Protein AF-G9ZQJ2-F1 (afdb_monomer_lite)

Sequence (116 aa):
MANFYENDPFFNNDMDDVFNQLFRRMDNQNSERARYLVNGKSLTPDEFAQYRATGKLPQNNKTIEVSKDGKQAVKKGGILEKLGTNLTEQARDGLLDPVIGRENEIQETAEILSRR

Radius of gyration: 25.62 Å; chains: 1; bounding box: 38×52×69 Å

Organism: NCBI:txid797515

Secondary structure (DSSP, 8-state):
-----S--TTSSSHHHHHHHHHHHHHHTT-TT---EEETTEEE-HHHHHHHHHHS------------SSS-----TT-HHHHH---HHHHHHTT-SPPP-S-HHHHHHHHHHHT--

pLDDT: mean 72.1, std 18.1, range [37.34, 98.19]

Foldseek 3Di:
DDDPDDDDPPPDDPVVVVVVVVVVVVCVPPPDFDWDADPNDTDGPVQVVCCVVPVDRPPPVPPLPPPPPPPGSPPPPDPCVVPNDDVVVCVVVVVDDDDPDCPPVVVVVVVVVPDD

InterPro domains:
  IPR027417 P-loop containing nucleoside triphosphate hydrolase [G3DSA:3.40.50.300] (65-116)

Structure (mmCIF, N/CA/C/O backbone):
data_AF-G9ZQJ2-F1
#
_entry.id   AF-G9ZQJ2-F1
#
loop_
_atom_site.group_PDB
_atom_site.id
_atom_site.type_symbol
_atom_site.label_atom_id
_atom_site.label_alt_id
_atom_site.label_comp_id
_atom_site.label_asym_id
_atom_site.label_entity_id
_atom_site.label_seq_id
_atom_site.pdbx_PDB_ins_code
_atom_site.Cartn_x
_atom_site.Cartn_y
_atom_site.Cartn_z
_atom_site.occupancy
_atom_site.B_iso_or_equiv
_atom_site.auth_seq_id
_atom_site.auth_comp_id
_atom_site.auth_asym_id
_atom_site.auth_atom_id
_atom_site.pdbx_PDB_model_num
ATOM 1 N N . MET A 1 1 ? 4.357 -43.906 44.786 1.00 37.34 1 MET A N 1
ATOM 2 C CA . MET A 1 1 ? 4.536 -42.730 43.910 1.00 37.34 1 MET A CA 1
ATOM 3 C C . MET A 1 1 ? 3.606 -41.648 44.422 1.00 37.34 1 MET A C 1
ATOM 5 O O . MET A 1 1 ? 2.425 -41.929 44.558 1.00 37.34 1 MET A O 1
ATOM 9 N N . ALA A 1 2 ? 4.146 -40.503 44.840 1.00 40.00 2 ALA A N 1
ATOM 10 C CA . ALA A 1 2 ? 3.384 -39.432 45.479 1.00 40.00 2 ALA A CA 1
ATOM 11 C C . ALA A 1 2 ? 3.0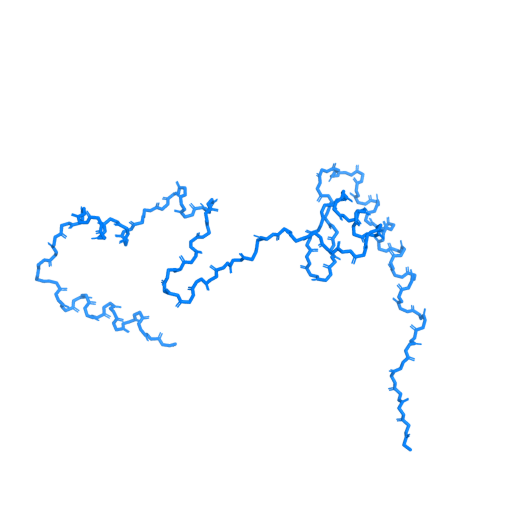38 -38.344 44.453 1.00 40.00 2 ALA A C 1
ATOM 13 O O . ALA A 1 2 ? 3.935 -37.838 43.784 1.00 40.00 2 ALA A O 1
ATOM 14 N N . ASN A 1 3 ? 1.754 -37.996 44.355 1.00 46.88 3 ASN A N 1
ATOM 15 C CA . ASN A 1 3 ? 1.276 -36.823 43.631 1.00 46.88 3 ASN A CA 1
ATOM 16 C C . ASN A 1 3 ? 1.216 -35.652 44.621 1.00 46.88 3 ASN A C 1
ATOM 1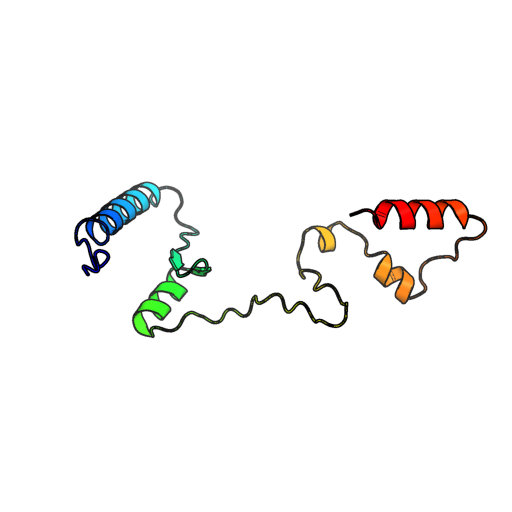8 O O . ASN A 1 3 ? 0.356 -35.627 45.496 1.00 46.88 3 ASN A O 1
ATOM 22 N N . PHE A 1 4 ? 2.148 -34.712 44.493 1.00 52.12 4 PHE A N 1
ATOM 23 C CA . PHE A 1 4 ? 2.159 -33.434 45.202 1.00 52.12 4 PHE A CA 1
ATOM 24 C C . PHE A 1 4 ? 1.843 -32.344 44.183 1.00 52.12 4 PHE A C 1
ATOM 26 O O . PHE A 1 4 ? 2.760 -31.959 43.483 1.00 52.12 4 PHE A O 1
ATOM 33 N N . TYR A 1 5 ? 0.585 -31.918 44.051 1.00 51.22 5 TYR A N 1
ATOM 34 C CA . TYR A 1 5 ? 0.153 -30.604 43.536 1.00 51.22 5 TYR A CA 1
ATOM 35 C C . TYR A 1 5 ? -1.380 -30.552 43.629 1.00 51.22 5 TYR A C 1
ATOM 37 O O . TYR A 1 5 ? -2.078 -30.688 42.630 1.00 51.22 5 TYR A O 1
ATOM 45 N N . GLU A 1 6 ? -1.920 -30.386 44.836 1.00 46.56 6 GLU A N 1
ATOM 46 C CA . GLU A 1 6 ? -3.313 -29.964 44.994 1.00 46.56 6 GLU A CA 1
ATOM 47 C C . GLU A 1 6 ? -3.461 -29.067 46.227 1.00 46.56 6 GLU A C 1
ATOM 49 O O . GLU A 1 6 ? -3.247 -29.503 47.354 1.00 46.56 6 GLU A O 1
ATOM 54 N N . ASN A 1 7 ? -3.869 -27.825 45.957 1.00 53.06 7 ASN A N 1
ATOM 55 C CA . ASN A 1 7 ? -4.574 -26.905 46.851 1.00 53.06 7 ASN A CA 1
ATOM 56 C C . ASN A 1 7 ? -3.842 -26.420 48.116 1.00 53.06 7 ASN A C 1
ATOM 58 O O . ASN A 1 7 ? -4.135 -26.864 49.224 1.00 53.06 7 ASN A O 1
ATOM 62 N N . ASP A 1 8 ? -3.009 -25.384 47.962 1.00 57.12 8 ASP A N 1
ATOM 63 C CA . ASP A 1 8 ? -2.610 -24.526 49.083 1.00 57.12 8 ASP A CA 1
ATOM 64 C C . ASP A 1 8 ? -3.696 -23.460 49.366 1.00 57.12 8 ASP A C 1
ATOM 66 O O . ASP A 1 8 ? -3.954 -22.602 48.515 1.00 57.12 8 ASP A O 1
ATOM 70 N N . PRO A 1 9 ? -4.315 -23.438 50.564 1.00 55.44 9 PRO A N 1
ATOM 71 C CA . PRO A 1 9 ? -5.326 -22.446 50.953 1.00 55.44 9 PRO A CA 1
ATOM 72 C C . PRO A 1 9 ? -4.753 -21.048 51.252 1.00 55.44 9 PRO A C 1
ATOM 74 O O . PRO A 1 9 ? -5.511 -20.133 51.556 1.00 55.44 9 PRO A O 1
ATOM 77 N N . PHE A 1 10 ? -3.433 -20.865 51.158 1.00 47.81 10 PHE A N 1
ATOM 78 C CA . PHE A 1 10 ? -2.747 -19.616 51.508 1.00 47.81 10 PHE A CA 1
ATOM 79 C C . PHE A 1 10 ? -2.768 -18.534 50.413 1.00 47.81 10 PHE A C 1
ATOM 81 O O . PHE A 1 10 ? -2.556 -17.368 50.729 1.00 47.81 10 PHE A O 1
ATOM 88 N N . PHE A 1 11 ? -3.003 -18.876 49.140 1.00 53.59 11 PHE A N 1
ATOM 89 C CA . PHE A 1 11 ? -2.774 -17.933 48.029 1.00 53.59 11 PHE A CA 1
ATOM 90 C C . PHE A 1 11 ? -4.033 -17.344 47.381 1.00 53.59 11 PHE A C 1
ATOM 92 O O . PHE A 1 11 ? -3.921 -16.332 46.695 1.00 53.59 11 PHE A O 1
ATOM 99 N N . ASN A 1 12 ? -5.216 -17.931 47.585 1.00 57.28 12 ASN A N 1
ATOM 100 C CA . ASN A 1 12 ? -6.368 -17.615 46.730 1.00 57.28 12 ASN A CA 1
ATOM 101 C C . ASN A 1 12 ? -7.385 -16.628 47.315 1.00 57.28 12 ASN A C 1
ATOM 103 O O . ASN A 1 12 ? -8.064 -15.980 46.535 1.00 57.28 12 ASN A O 1
ATOM 107 N N . ASN A 1 13 ? -7.515 -16.488 48.640 1.00 58.78 13 ASN A N 1
ATOM 108 C CA . ASN A 1 13 ? -8.628 -15.710 49.213 1.00 58.78 13 ASN A CA 1
ATOM 109 C C . ASN A 1 13 ? -8.187 -14.373 49.836 1.00 58.78 13 ASN A C 1
ATOM 111 O O . ASN A 1 13 ? -8.842 -13.358 49.624 1.00 58.78 13 ASN A O 1
ATOM 115 N N . ASP A 1 14 ? -7.050 -14.332 50.539 1.00 60.59 14 ASP A N 1
ATOM 116 C CA . ASP A 1 14 ? -6.583 -13.102 51.203 1.00 60.59 14 ASP A CA 1
ATOM 117 C C . ASP A 1 14 ? -5.945 -12.087 50.235 1.00 60.59 14 ASP A C 1
ATOM 119 O O . ASP A 1 14 ? -6.053 -10.876 50.432 1.00 60.59 14 ASP A O 1
ATOM 123 N N . MET A 1 15 ? -5.305 -12.550 49.154 1.00 60.34 15 MET A N 1
ATOM 124 C CA . MET A 1 15 ? -4.749 -11.666 48.116 1.00 60.34 15 MET A CA 1
ATOM 125 C C . MET A 1 15 ? -5.849 -10.915 47.362 1.00 60.34 15 MET A C 1
ATOM 127 O O . MET A 1 15 ? -5.678 -9.734 47.058 1.00 60.34 15 MET A O 1
ATOM 131 N N . ASP A 1 16 ? -6.980 -11.574 47.106 1.00 57.28 16 ASP A N 1
ATOM 132 C CA . ASP A 1 16 ? -8.117 -10.981 46.405 1.00 57.28 16 ASP A CA 1
ATOM 133 C C . ASP A 1 16 ? -8.731 -9.838 47.219 1.00 57.28 16 ASP A C 1
ATOM 135 O O . ASP A 1 16 ? -9.007 -8.771 46.669 1.00 57.28 16 ASP A O 1
ATOM 139 N N . ASP A 1 17 ? -8.875 -9.995 48.536 1.00 68.69 17 ASP A N 1
ATOM 140 C CA . ASP A 1 17 ? -9.405 -8.939 49.403 1.00 68.69 17 ASP A CA 1
ATOM 141 C C . ASP A 1 17 ? -8.431 -7.764 49.565 1.00 68.69 17 ASP A C 1
ATOM 143 O O . ASP A 1 17 ? -8.849 -6.604 49.489 1.00 68.69 17 ASP A O 1
ATOM 147 N N . VAL A 1 18 ? -7.125 -8.029 49.679 1.00 72.06 18 VAL A N 1
ATOM 148 C CA . VAL A 1 18 ? -6.081 -6.987 49.713 1.00 72.06 18 VAL A CA 1
ATOM 149 C C . VAL A 1 18 ? -6.017 -6.222 48.387 1.00 72.06 18 VAL A C 1
ATOM 151 O O . VAL A 1 18 ? -5.919 -4.989 48.375 1.00 72.06 18 VAL A O 1
ATOM 154 N N . PHE A 1 19 ? -6.129 -6.925 47.260 1.00 68.38 19 PHE A N 1
ATOM 155 C CA . PHE A 1 19 ? -6.142 -6.326 45.930 1.00 68.38 19 PHE A CA 1
ATOM 156 C C . PHE A 1 19 ? -7.408 -5.493 45.707 1.00 68.38 19 PHE A C 1
ATOM 158 O O . PHE A 1 19 ? -7.324 -4.342 45.276 1.00 68.38 19 PHE A O 1
ATOM 165 N N . ASN A 1 20 ? -8.576 -6.015 46.089 1.00 68.25 20 ASN A N 1
ATOM 166 C CA . ASN A 1 20 ? -9.851 -5.300 46.028 1.00 68.25 20 ASN A CA 1
ATOM 167 C C . ASN A 1 20 ? -9.853 -4.051 46.925 1.00 68.25 20 ASN A C 1
ATOM 169 O O . ASN A 1 20 ? -10.416 -3.017 46.556 1.00 68.25 20 ASN A O 1
ATOM 173 N N . GLN A 1 21 ? -9.201 -4.107 48.087 1.00 71.25 21 GLN A N 1
ATOM 174 C CA . GLN A 1 21 ? -9.083 -2.975 49.004 1.00 71.25 21 GLN A CA 1
ATOM 175 C C . GLN A 1 21 ? -8.135 -1.889 48.468 1.00 71.25 21 GLN A C 1
ATOM 177 O O . GLN A 1 21 ? -8.427 -0.696 48.605 1.00 71.25 21 GLN A O 1
ATOM 182 N N . LEU A 1 22 ? -7.042 -2.279 47.807 1.00 73.44 22 LEU A N 1
ATOM 183 C CA . LEU A 1 22 ? -6.133 -1.359 47.121 1.00 73.44 22 LEU A CA 1
ATOM 184 C C . LEU A 1 22 ? -6.811 -0.697 45.916 1.00 73.44 22 LEU A C 1
ATOM 186 O O . LEU A 1 22 ? -6.727 0.522 45.753 1.00 73.44 22 LEU A O 1
ATOM 190 N N . PHE A 1 23 ? -7.548 -1.478 45.125 1.00 64.00 23 PHE A N 1
ATOM 191 C CA . PHE A 1 23 ? -8.295 -0.973 43.978 1.00 64.00 23 PHE A CA 1
ATOM 192 C C . PHE A 1 23 ? -9.383 0.012 44.418 1.00 64.00 23 PHE A C 1
ATOM 194 O O . PHE A 1 23 ? -9.465 1.096 43.856 1.00 64.00 23 PHE A O 1
ATOM 201 N N . ARG A 1 24 ? -10.130 -0.272 45.499 1.00 64.62 24 ARG A N 1
ATOM 202 C CA . ARG A 1 24 ? -11.113 0.672 46.075 1.00 64.62 24 ARG A CA 1
ATOM 203 C C . ARG A 1 24 ? -10.479 1.952 46.624 1.00 64.62 24 ARG A C 1
ATOM 205 O O . ARG A 1 24 ? -11.107 3.005 46.577 1.00 64.62 24 ARG A O 1
ATOM 212 N N . ARG A 1 25 ? -9.245 1.893 47.140 1.00 66.50 25 ARG A N 1
ATOM 213 C CA . ARG A 1 25 ? -8.519 3.088 47.605 1.00 66.50 25 ARG A CA 1
ATOM 214 C C . ARG A 1 25 ? -7.999 3.943 46.437 1.00 66.50 25 ARG A C 1
ATOM 216 O O . ARG A 1 25 ? -7.940 5.159 46.586 1.00 66.50 25 ARG A O 1
ATOM 223 N N . MET A 1 26 ? -7.679 3.340 45.287 1.00 55.88 26 MET A N 1
ATOM 224 C CA . MET A 1 26 ? -7.343 4.053 44.039 1.00 55.88 26 MET A CA 1
ATOM 225 C C . MET A 1 26 ? -8.575 4.537 43.245 1.00 55.88 26 MET A C 1
ATOM 227 O O . MET A 1 26 ? -8.473 5.511 42.503 1.00 55.88 26 MET A O 1
ATOM 231 N N . ASP A 1 27 ? -9.735 3.898 43.416 1.00 49.47 27 ASP A N 1
ATOM 232 C CA . ASP A 1 27 ? -10.992 4.160 42.688 1.00 49.47 27 ASP A CA 1
ATOM 233 C C . ASP A 1 27 ? -11.684 5.488 43.063 1.00 49.47 27 ASP A C 1
ATOM 235 O O . ASP A 1 27 ? -12.478 6.028 42.293 1.00 49.47 27 ASP A O 1
ATOM 239 N N . ASN A 1 28 ? -11.334 6.091 44.205 1.00 60.47 28 ASN A N 1
ATOM 240 C CA . ASN A 1 28 ? -11.932 7.360 44.648 1.00 60.47 28 ASN A CA 1
ATOM 241 C C . ASN A 1 28 ? -11.399 8.601 43.892 1.00 60.47 28 ASN A C 1
ATOM 243 O O . ASN A 1 28 ? -11.800 9.723 44.184 1.00 60.47 28 ASN A O 1
ATOM 247 N N . GLN A 1 29 ? -10.469 8.431 42.943 1.00 56.44 29 GLN A N 1
ATOM 248 C CA . GLN A 1 29 ? -9.917 9.539 42.149 1.00 56.44 29 GLN A CA 1
ATOM 249 C C . GLN A 1 29 ? -10.122 9.398 40.629 1.00 56.44 29 GLN A C 1
ATOM 251 O O . GLN A 1 29 ? -9.762 10.317 39.900 1.00 56.44 29 GLN A O 1
ATOM 256 N N . ASN A 1 30 ? -10.682 8.290 40.118 1.00 51.47 30 ASN A N 1
ATOM 257 C CA . ASN A 1 30 ? -10.814 8.070 38.663 1.00 51.47 30 ASN A CA 1
ATOM 258 C C . ASN A 1 30 ? -11.999 7.153 38.275 1.00 51.47 30 ASN A C 1
ATOM 260 O O . ASN A 1 30 ? -11.871 6.177 37.531 1.00 51.47 30 ASN A O 1
ATOM 264 N N . SER A 1 31 ? -13.174 7.482 38.805 1.00 50.38 31 SER A N 1
ATOM 265 C CA . SER A 1 31 ? -14.396 6.669 38.854 1.00 50.38 31 SER A CA 1
ATOM 266 C C . SER A 1 31 ? -15.204 6.583 37.545 1.00 50.38 31 SER A C 1
ATOM 268 O O . SER A 1 31 ? -16.421 6.730 37.577 1.00 50.38 31 SER A O 1
ATOM 270 N N . GLU A 1 32 ? -14.588 6.334 36.383 1.00 52.66 32 GLU A N 1
ATOM 271 C CA . GLU A 1 32 ? -15.381 6.189 35.142 1.00 52.66 32 GLU A CA 1
ATOM 272 C C . GLU A 1 32 ? -15.224 4.873 34.378 1.00 52.66 32 GLU A C 1
ATOM 274 O O . GLU A 1 32 ? -16.100 4.558 33.573 1.00 52.66 32 GLU A O 1
ATOM 279 N N . ARG A 1 33 ? -14.165 4.069 34.569 1.00 52.69 33 ARG A N 1
ATOM 280 C CA . ARG A 1 33 ? -13.968 2.851 33.746 1.00 52.69 33 ARG A CA 1
ATOM 281 C C . ARG A 1 33 ? -13.227 1.711 34.453 1.00 52.69 33 ARG A C 1
ATOM 283 O O . ARG A 1 33 ? -12.274 1.165 33.893 1.00 52.69 33 ARG A O 1
ATOM 290 N N . ALA A 1 34 ? -13.666 1.314 35.647 1.00 58.25 34 ALA A N 1
ATOM 291 C CA . ALA A 1 34 ? -13.204 0.063 36.252 1.00 58.25 34 ALA A CA 1
ATOM 292 C C . ALA A 1 34 ? -13.572 -1.125 35.336 1.00 58.25 34 ALA A C 1
ATOM 294 O O . ALA A 1 34 ? -14.735 -1.307 34.976 1.00 58.25 34 ALA A O 1
ATOM 295 N N . ARG A 1 35 ? -12.573 -1.904 34.904 1.00 67.19 35 ARG A N 1
ATOM 296 C CA . ARG A 1 35 ? -12.750 -3.100 34.064 1.00 67.19 35 ARG A CA 1
ATOM 297 C C . ARG A 1 35 ? -12.258 -4.323 34.830 1.00 67.19 35 ARG A C 1
ATOM 299 O O . ARG A 1 35 ? -11.105 -4.345 35.248 1.00 67.19 35 ARG A O 1
ATOM 306 N N . TYR A 1 36 ? -13.105 -5.335 34.974 1.00 69.50 36 TYR A N 1
ATOM 307 C CA . TYR A 1 36 ? -12.774 -6.592 35.646 1.00 69.50 36 TYR A CA 1
ATOM 308 C C . TYR A 1 36 ? -12.221 -7.601 34.642 1.00 69.50 36 TYR A C 1
ATOM 310 O O . TYR A 1 36 ? -12.775 -7.754 33.560 1.00 69.50 36 TYR A O 1
ATOM 318 N N . LEU A 1 37 ? -11.131 -8.292 34.970 1.00 70.81 37 LEU A N 1
ATOM 319 C CA . LEU A 1 37 ? -10.518 -9.289 34.090 1.00 70.81 37 LEU A CA 1
ATOM 320 C C . LEU A 1 37 ? -10.980 -10.690 34.498 1.00 70.81 37 LEU A C 1
ATOM 322 O O . LEU A 1 37 ? -10.632 -11.169 35.572 1.00 70.81 37 LEU A O 1
ATOM 326 N N . VAL A 1 38 ? -11.744 -11.359 33.634 1.00 63.94 38 VAL A N 1
ATOM 327 C CA . VAL A 1 38 ? -12.169 -12.756 33.821 1.00 63.94 38 VAL A CA 1
ATOM 328 C C . VAL A 1 38 ? -11.698 -13.562 32.624 1.00 63.94 38 VAL A C 1
ATOM 330 O O . VAL A 1 38 ? -12.061 -13.257 31.489 1.00 63.94 38 VAL A O 1
ATOM 333 N N . ASN A 1 39 ? -10.878 -14.589 32.861 1.00 67.62 39 ASN A N 1
ATOM 334 C CA . ASN A 1 39 ? -10.334 -15.448 31.805 1.00 67.62 39 ASN A CA 1
ATOM 335 C C . ASN A 1 39 ? -9.682 -14.646 30.646 1.00 67.62 39 ASN A C 1
ATOM 337 O O . ASN A 1 39 ? -9.929 -14.904 29.468 1.00 67.62 39 ASN A O 1
ATOM 341 N N . GLY A 1 40 ? -8.931 -13.589 30.990 1.00 66.06 40 GLY A N 1
ATOM 342 C CA . GLY A 1 40 ? -8.254 -12.699 30.034 1.00 66.06 40 GLY A CA 1
ATOM 343 C C . GLY A 1 40 ? -9.150 -11.684 29.307 1.00 66.06 40 GLY A C 1
ATOM 344 O O . GLY A 1 40 ? -8.653 -10.924 28.478 1.00 66.06 40 GLY A O 1
ATOM 345 N N . LYS A 1 41 ? -10.455 -11.635 29.605 1.00 70.69 41 LYS A N 1
ATOM 346 C CA . LYS A 1 41 ? -11.411 -10.698 28.995 1.00 70.69 41 LYS A CA 1
ATOM 347 C C . LYS A 1 41 ? -11.771 -9.590 29.982 1.00 70.69 41 LYS A C 1
ATOM 349 O O . LYS A 1 41 ? -12.108 -9.876 31.128 1.00 70.69 41 LYS A O 1
ATOM 354 N N . SER A 1 42 ? -11.695 -8.334 29.540 1.00 73.31 42 SER A N 1
ATOM 355 C CA . SER A 1 42 ? -12.133 -7.183 30.332 1.00 73.31 42 SER A CA 1
ATOM 356 C C . SER A 1 42 ? -13.655 -7.026 30.248 1.00 73.31 42 SER A C 1
ATOM 358 O O . SER A 1 42 ? -14.205 -6.885 29.160 1.00 73.31 42 SER A O 1
ATOM 360 N N . LEU A 1 43 ? -14.318 -7.069 31.400 1.00 72.88 43 LEU A N 1
ATOM 361 C CA . LEU A 1 43 ? -15.759 -6.927 31.589 1.00 72.88 43 LEU A CA 1
ATOM 362 C C . LEU A 1 43 ? -16.054 -5.600 32.286 1.00 72.88 43 LEU A C 1
ATOM 364 O O . LEU A 1 43 ? -15.312 -5.175 33.178 1.00 72.88 43 LEU A O 1
ATOM 368 N N . THR A 1 44 ? -17.136 -4.941 31.887 1.00 80.94 44 THR A N 1
ATOM 369 C CA . THR A 1 44 ? -17.675 -3.805 32.646 1.00 80.94 44 THR A CA 1
ATOM 370 C C . THR A 1 44 ? -18.282 -4.285 33.976 1.00 80.94 44 THR A C 1
ATOM 372 O O . THR A 1 44 ? -18.537 -5.483 34.140 1.00 80.94 44 THR A O 1
ATOM 375 N N . PRO A 1 45 ? -18.529 -3.390 34.950 1.00 73.75 45 PRO A N 1
ATOM 376 C CA . PRO A 1 45 ? -19.153 -3.768 36.221 1.00 73.75 45 PRO A CA 1
ATOM 377 C C . PRO A 1 45 ? -20.508 -4.474 36.044 1.00 73.75 45 PRO A C 1
ATOM 379 O O . PRO A 1 45 ? -20.760 -5.492 36.690 1.00 73.75 45 PRO A O 1
ATOM 382 N N . ASP A 1 46 ? -21.334 -3.999 35.106 1.00 77.50 46 ASP A N 1
ATOM 383 C CA . ASP A 1 46 ? -22.641 -4.596 34.800 1.00 77.50 46 ASP A CA 1
ATOM 384 C C . ASP A 1 46 ? -22.506 -5.988 34.164 1.00 77.50 46 ASP A C 1
ATOM 386 O O . ASP A 1 46 ? -23.219 -6.926 34.527 1.00 77.50 46 ASP A O 1
ATOM 390 N N . GLU A 1 47 ? -21.551 -6.157 33.245 1.00 73.19 47 GLU A N 1
ATOM 391 C CA . GLU A 1 47 ? -21.253 -7.443 32.605 1.00 73.19 47 GLU A CA 1
ATOM 392 C C . GLU A 1 47 ? -20.706 -8.471 33.608 1.00 73.19 47 GLU A C 1
ATOM 394 O O . GLU A 1 47 ? -21.009 -9.665 33.531 1.00 73.19 47 GLU A O 1
ATOM 399 N N . PHE A 1 48 ? -19.922 -8.012 34.584 1.00 74.75 48 PHE A N 1
ATOM 400 C CA . PHE A 1 48 ? -19.371 -8.856 35.638 1.00 74.75 48 PHE A CA 1
ATOM 401 C C . PHE A 1 48 ? -20.440 -9.318 36.640 1.00 74.75 48 PHE A C 1
ATOM 403 O O . PHE A 1 48 ? -20.437 -10.482 37.052 1.00 74.75 48 PHE A O 1
ATOM 410 N N . ALA A 1 49 ? -21.393 -8.449 36.992 1.00 77.06 49 ALA A N 1
ATOM 411 C CA . ALA A 1 49 ? -22.534 -8.819 37.829 1.00 77.06 49 ALA A CA 1
ATOM 412 C C . ALA A 1 49 ? -23.382 -9.924 37.172 1.00 77.06 49 ALA A C 1
ATOM 414 O O . ALA A 1 49 ? -23.757 -10.900 37.827 1.00 77.06 49 ALA A O 1
ATOM 415 N N . GLN A 1 50 ? -23.607 -9.825 35.858 1.00 75.94 50 GLN A N 1
ATOM 416 C CA . GLN A 1 50 ? -24.306 -10.855 35.087 1.00 75.94 50 GLN A CA 1
ATOM 417 C C . GLN A 1 50 ? -23.523 -12.172 35.028 1.00 75.94 50 GLN A C 1
ATOM 419 O O . GLN A 1 50 ? -24.120 -13.242 35.165 1.00 75.94 50 GLN A O 1
ATOM 424 N N . TYR A 1 51 ? -22.196 -12.116 34.876 1.00 75.81 51 TYR A N 1
ATOM 425 C CA . TYR A 1 51 ? -21.345 -13.307 34.889 1.00 75.81 51 TYR A CA 1
ATOM 426 C C . TYR A 1 51 ? -21.437 -14.065 36.219 1.00 75.81 51 TYR A C 1
ATOM 428 O O . TYR A 1 51 ? -21.633 -15.279 36.211 1.00 75.81 51 TYR A O 1
ATOM 436 N N . ARG A 1 52 ? -21.372 -13.366 37.363 1.00 77.56 52 ARG A N 1
ATOM 437 C CA . ARG A 1 52 ? -21.537 -14.006 38.680 1.00 77.56 52 ARG A CA 1
ATOM 438 C C . ARG A 1 52 ? -22.921 -14.629 38.863 1.00 77.56 52 ARG A C 1
ATOM 440 O O . ARG A 1 52 ? -23.021 -15.700 39.448 1.00 77.56 52 ARG A O 1
ATOM 447 N N . ALA A 1 53 ? -23.971 -13.971 38.373 1.00 76.56 53 ALA A N 1
ATOM 448 C CA . ALA A 1 53 ? -25.341 -14.457 38.523 1.00 76.56 53 ALA A CA 1
ATOM 449 C C . ALA A 1 53 ? -25.656 -15.660 37.617 1.00 76.56 53 ALA A C 1
ATOM 451 O O . ALA A 1 53 ? -26.400 -16.554 38.010 1.00 76.56 53 ALA A O 1
ATOM 452 N N . THR A 1 54 ? -25.117 -15.679 36.396 1.00 76.56 54 THR A N 1
ATOM 453 C CA . THR A 1 54 ? -25.506 -16.652 35.359 1.00 76.56 54 THR A CA 1
ATOM 454 C C . THR A 1 54 ? -24.450 -17.719 35.077 1.00 76.56 54 THR A C 1
ATOM 456 O O . THR A 1 54 ? -24.749 -18.703 34.402 1.00 76.56 54 THR A O 1
ATOM 459 N N . GLY A 1 55 ? -23.210 -17.521 35.536 1.00 74.06 55 GLY A N 1
ATOM 460 C CA . GLY A 1 55 ? -22.059 -18.370 35.218 1.00 74.06 55 GLY A CA 1
ATOM 461 C C . GLY A 1 55 ? -21.643 -18.341 33.742 1.00 74.06 55 GLY A C 1
ATOM 462 O O . GLY A 1 55 ? -20.793 -19.127 33.327 1.00 74.06 55 GLY A O 1
ATOM 463 N N . LYS A 1 56 ? -22.236 -17.466 32.918 1.00 71.44 56 LYS A N 1
ATOM 464 C CA . LYS A 1 56 ? -21.980 -17.377 31.475 1.00 71.44 56 LYS A CA 1
ATOM 465 C C . LYS A 1 56 ? -21.267 -16.071 31.164 1.00 71.44 56 LYS A C 1
ATOM 467 O O . LYS A 1 56 ? -21.745 -14.999 31.527 1.00 71.44 56 LYS A O 1
ATOM 472 N N . LEU A 1 57 ? -20.114 -16.148 30.495 1.00 66.88 57 LEU A N 1
ATOM 473 C CA . LEU A 1 57 ? -19.442 -14.941 30.015 1.00 66.88 57 LEU A CA 1
ATOM 474 C C . LEU A 1 57 ? -20.308 -14.286 28.927 1.00 66.88 57 LEU A C 1
ATOM 476 O O . LEU A 1 57 ? -20.815 -15.009 28.060 1.00 66.88 57 LEU A O 1
ATOM 480 N N . PRO A 1 58 ? -20.442 -12.947 28.917 1.00 62.41 58 PRO A N 1
ATOM 481 C CA . PRO A 1 58 ? -21.072 -12.259 27.805 1.00 62.41 58 PRO A CA 1
ATOM 482 C C . PRO A 1 58 ? -20.268 -12.559 26.541 1.00 62.41 58 PRO A C 1
ATOM 484 O O . PRO A 1 58 ? -19.077 -12.249 26.432 1.00 62.41 58 PRO A O 1
ATOM 487 N N 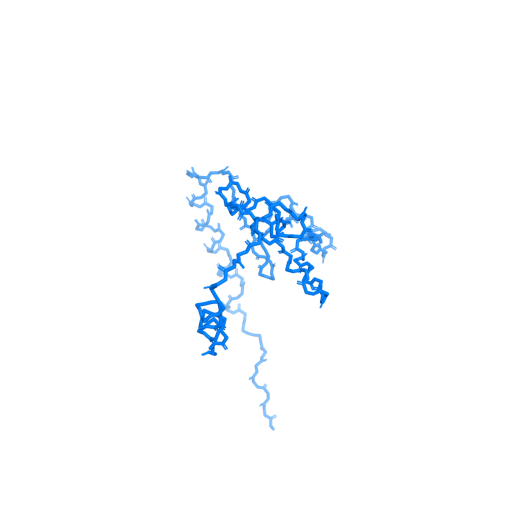. GLN A 1 59 ? -20.925 -13.200 25.578 1.00 57.06 59 GLN A N 1
ATOM 488 C CA . GLN A 1 59 ? -20.405 -13.381 24.230 1.00 57.06 59 GLN A CA 1
ATOM 489 C C . GLN A 1 59 ? -20.529 -12.046 23.495 1.00 57.06 59 GLN A C 1
ATOM 491 O O . GLN A 1 59 ? -21.307 -11.897 22.557 1.00 57.06 59 GLN A O 1
ATOM 496 N N . ASN A 1 60 ? -19.757 -11.049 23.928 1.00 56.62 60 ASN A N 1
ATOM 497 C CA . ASN A 1 60 ? -19.438 -9.934 23.058 1.00 56.62 60 ASN A CA 1
ATOM 498 C C . ASN A 1 60 ? -18.590 -10.531 21.943 1.00 56.62 60 ASN A C 1
ATOM 500 O O . ASN A 1 60 ? -17.391 -10.757 22.113 1.00 56.62 60 ASN A O 1
ATOM 504 N N . ASN A 1 61 ? -19.249 -10.843 20.830 1.00 50.12 61 ASN A N 1
ATOM 505 C CA . ASN A 1 61 ? -18.669 -11.413 19.626 1.00 50.12 61 ASN A CA 1
ATOM 506 C C . ASN A 1 61 ? -17.769 -1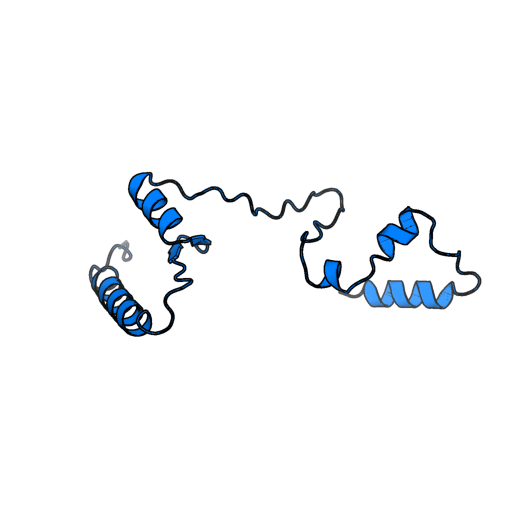0.373 18.926 1.00 50.12 61 ASN A C 1
ATOM 508 O O . ASN A 1 61 ? -17.985 -9.985 17.787 1.00 50.12 61 ASN A O 1
ATOM 512 N N . LYS A 1 62 ? -16.743 -9.891 19.637 1.00 51.50 62 LYS A N 1
ATOM 513 C CA . LYS A 1 62 ? -15.526 -9.290 19.085 1.00 51.50 62 LYS A CA 1
ATOM 514 C C . LYS A 1 62 ? -14.500 -10.393 18.839 1.00 51.50 62 LYS A C 1
ATOM 516 O O . LYS A 1 62 ? -13.313 -10.238 19.110 1.00 51.50 62 LYS A O 1
ATOM 521 N N . THR A 1 63 ? -14.967 -11.531 18.345 1.00 43.50 63 THR A N 1
ATOM 522 C CA . THR A 1 63 ? -14.095 -12.450 17.637 1.00 43.50 63 THR A CA 1
ATOM 523 C C . THR A 1 63 ? -13.769 -11.732 16.336 1.00 43.50 63 THR A C 1
ATOM 525 O O . THR A 1 63 ? -14.670 -11.430 15.557 1.00 43.50 63 THR A O 1
ATOM 528 N N . ILE A 1 64 ? -12.507 -11.354 16.133 1.00 55.06 64 ILE A N 1
ATOM 529 C CA . ILE A 1 64 ? -12.055 -10.966 14.798 1.00 55.06 64 ILE A CA 1
ATOM 530 C C . ILE A 1 64 ? -12.188 -12.247 13.979 1.00 55.06 64 ILE A C 1
ATOM 532 O O . ILE A 1 64 ? -11.353 -13.142 14.090 1.00 55.06 64 ILE A O 1
ATOM 536 N N . GLU A 1 65 ? -13.287 -12.381 13.242 1.00 44.88 65 GLU A N 1
ATOM 537 C CA . GLU A 1 65 ? -13.435 -13.416 12.231 1.00 44.88 65 GLU A CA 1
ATOM 538 C C . GLU A 1 65 ? -12.394 -13.119 11.156 1.00 44.88 65 GLU A C 1
ATOM 540 O O . GLU A 1 65 ? -12.602 -12.320 10.247 1.00 44.88 65 GLU A O 1
ATOM 545 N N . VAL A 1 66 ? -11.211 -13.714 11.304 1.00 46.06 66 VAL A N 1
ATOM 546 C CA . VAL A 1 66 ? -10.258 -13.814 10.208 1.00 46.06 66 VAL A CA 1
ATOM 547 C C . VAL A 1 66 ? -10.854 -14.841 9.258 1.00 46.06 66 VAL A C 1
ATOM 549 O O . VAL A 1 66 ? -10.639 -16.046 9.401 1.00 46.06 66 VAL A O 1
ATOM 552 N N . SER A 1 67 ? -11.680 -14.365 8.329 1.00 46.69 67 SER A N 1
ATOM 553 C CA . SER A 1 67 ? -12.156 -15.167 7.212 1.00 46.69 67 SER A CA 1
ATOM 554 C C . SER A 1 67 ? -10.937 -15.778 6.526 1.00 46.69 67 SER A C 1
ATOM 556 O O . SER A 1 67 ? -10.045 -15.059 6.075 1.00 46.69 67 SER A O 1
ATOM 558 N N . LYS A 1 68 ? -10.882 -17.114 6.455 1.00 48.66 68 LYS A N 1
ATOM 559 C CA . LYS A 1 68 ? -9.802 -17.860 5.782 1.00 48.66 68 LYS A CA 1
ATOM 560 C C . LYS A 1 68 ? -9.690 -17.531 4.283 1.00 48.66 68 LYS A C 1
ATOM 562 O O . LYS A 1 68 ? -8.692 -17.877 3.664 1.00 48.66 68 LYS A O 1
ATOM 567 N N . ASP A 1 69 ? -10.656 -16.803 3.729 1.00 46.66 69 ASP A N 1
ATOM 568 C CA . ASP A 1 69 ? -10.695 -16.320 2.348 1.00 46.66 69 ASP A CA 1
ATOM 569 C C . ASP A 1 69 ? -9.875 -15.041 2.112 1.00 46.66 69 ASP A C 1
ATOM 571 O O . ASP A 1 69 ? -10.370 -14.124 1.468 1.00 46.66 69 ASP A O 1
ATOM 575 N N . GLY A 1 70 ? -8.662 -14.900 2.662 1.00 51.44 70 GLY A N 1
ATOM 576 C CA . GLY A 1 70 ? -7.703 -13.830 2.302 1.00 51.44 70 GLY A CA 1
ATOM 577 C C . GLY A 1 70 ? -8.162 -12.366 2.472 1.00 51.44 70 GLY A C 1
ATOM 578 O O . GLY A 1 70 ? -7.376 -11.437 2.285 1.00 51.44 70 GLY A O 1
ATOM 579 N N . LYS A 1 71 ? -9.417 -12.126 2.855 1.00 50.72 71 LYS A N 1
ATOM 580 C CA . LYS A 1 71 ? -9.985 -10.830 3.192 1.00 50.72 71 LYS A CA 1
ATOM 581 C C . LYS A 1 71 ? -9.572 -10.565 4.625 1.00 50.72 71 LYS A C 1
ATOM 583 O O . LYS A 1 71 ? -10.300 -10.890 5.558 1.00 50.72 71 LYS A O 1
ATOM 588 N N . GLN A 1 72 ? -8.359 -10.031 4.770 1.00 54.31 72 GLN A N 1
ATOM 589 C CA . GLN A 1 72 ? -7.875 -9.406 5.997 1.00 54.31 72 GLN A CA 1
ATOM 590 C C . GLN A 1 72 ? -9.045 -8.672 6.653 1.00 54.31 72 GLN A C 1
ATOM 592 O O . GLN A 1 72 ? -9.629 -7.766 6.053 1.00 54.31 72 GLN A O 1
ATOM 597 N N . ALA A 1 73 ? -9.428 -9.114 7.849 1.00 54.47 73 ALA A N 1
ATOM 598 C CA . ALA A 1 73 ? -10.459 -8.472 8.642 1.00 54.47 73 ALA A CA 1
ATOM 599 C C . ALA A 1 73 ? -9.918 -7.109 9.084 1.00 54.47 73 ALA A C 1
ATOM 601 O O . ALA A 1 73 ? -9.343 -6.965 10.164 1.00 54.47 73 ALA A O 1
ATOM 602 N N . VAL A 1 74 ? -10.040 -6.107 8.210 1.00 58.72 74 VAL A N 1
ATOM 603 C CA . VAL A 1 74 ? -9.707 -4.726 8.537 1.00 58.72 74 VAL A CA 1
ATOM 604 C C . VAL A 1 74 ? -10.595 -4.351 9.713 1.00 58.72 74 VAL A C 1
ATOM 606 O O . VAL A 1 74 ? -11.824 -4.405 9.633 1.00 58.72 74 VAL A O 1
ATOM 609 N N . LYS A 1 75 ? -9.966 -4.043 10.846 1.00 64.00 75 LYS A N 1
ATOM 610 C CA . LYS A 1 75 ? -10.655 -3.626 12.062 1.00 64.00 75 LYS A CA 1
ATOM 611 C C . LYS A 1 75 ? -11.451 -2.352 11.758 1.00 64.00 75 LYS A C 1
ATOM 613 O O . LYS A 1 75 ? -10.878 -1.264 11.773 1.00 64.00 75 LYS A O 1
ATOM 618 N N . LYS A 1 76 ? -12.755 -2.496 11.499 1.00 63.34 76 LYS A N 1
ATOM 619 C CA . LYS A 1 76 ? -13.670 -1.368 11.280 1.00 63.34 76 LYS A CA 1
ATOM 620 C C . LYS A 1 76 ? -13.612 -0.414 12.482 1.00 63.34 76 LYS A C 1
ATOM 622 O O . LYS A 1 76 ? -13.706 -0.850 13.633 1.00 63.34 76 LYS A O 1
ATOM 627 N N . GLY A 1 77 ? -13.420 0.874 12.219 1.00 69.88 77 GLY A N 1
ATOM 628 C CA . GLY A 1 77 ? -13.290 1.968 13.182 1.00 69.88 77 GLY A CA 1
ATOM 629 C C . GLY A 1 77 ? -11.864 2.278 13.665 1.00 69.88 77 GLY A C 1
ATOM 630 O O . GLY A 1 77 ? -11.711 3.010 14.647 1.00 69.88 77 GLY A O 1
ATOM 631 N N . GLY A 1 78 ? -10.820 1.718 13.043 1.00 82.69 78 GLY A N 1
ATOM 632 C CA . GLY A 1 78 ? -9.416 1.948 13.417 1.00 82.69 78 GLY A CA 1
ATOM 633 C C . GLY A 1 78 ? -8.848 3.311 12.987 1.00 82.69 78 GLY A C 1
ATOM 634 O O . GLY A 1 78 ? -9.431 4.016 12.171 1.00 82.69 78 GLY A O 1
ATOM 635 N N . ILE A 1 79 ? -7.666 3.680 13.505 1.00 86.12 79 ILE A N 1
ATOM 636 C CA . ILE A 1 79 ? -6.981 4.937 13.129 1.00 86.12 79 ILE A CA 1
ATOM 637 C C . ILE A 1 79 ? -6.654 4.983 11.624 1.00 86.12 79 ILE A C 1
ATOM 639 O O . ILE A 1 79 ? -6.755 6.034 11.003 1.00 86.12 79 ILE A O 1
ATOM 643 N N . LEU A 1 80 ? -6.317 3.824 11.043 1.00 84.88 80 LEU A N 1
ATOM 644 C CA . LEU A 1 80 ? -5.984 3.673 9.626 1.00 84.88 80 LEU A CA 1
ATOM 645 C C . LEU A 1 80 ? -7.179 3.962 8.716 1.00 84.88 80 LEU A C 1
ATOM 647 O O . LEU A 1 80 ? -6.987 4.501 7.642 1.00 84.88 80 LEU A O 1
ATOM 651 N N . GLU A 1 81 ? -8.400 3.656 9.150 1.00 86.38 81 GLU A N 1
ATOM 652 C CA . GLU A 1 81 ? -9.609 3.972 8.380 1.00 86.38 81 GLU A CA 1
ATOM 653 C C . GLU A 1 81 ? -9.944 5.466 8.440 1.00 86.38 81 GLU A C 1
ATOM 655 O O . GLU A 1 81 ? -10.509 6.017 7.505 1.00 86.38 81 GLU A O 1
ATOM 660 N N . LYS A 1 82 ? -9.578 6.142 9.537 1.00 86.50 82 LYS A N 1
ATOM 661 C CA . LYS A 1 82 ? -9.837 7.578 9.706 1.00 86.50 82 LYS A CA 1
ATOM 662 C C . LYS A 1 82 ? -8.826 8.467 8.987 1.00 86.50 82 LYS A C 1
ATOM 664 O O . LYS A 1 82 ? -9.179 9.577 8.612 1.00 86.50 82 LYS A O 1
ATOM 669 N N . LEU A 1 83 ? -7.572 8.027 8.887 1.00 92.50 83 LEU A N 1
ATOM 670 C CA . LEU A 1 83 ? -6.460 8.859 8.410 1.00 92.50 83 LEU A CA 1
ATOM 671 C C . LEU A 1 83 ? -5.744 8.286 7.182 1.00 92.50 83 LEU A C 1
ATOM 673 O O . LEU A 1 83 ? -5.046 9.023 6.496 1.00 92.50 83 LEU A O 1
ATOM 677 N N . GLY A 1 84 ? -5.858 6.982 6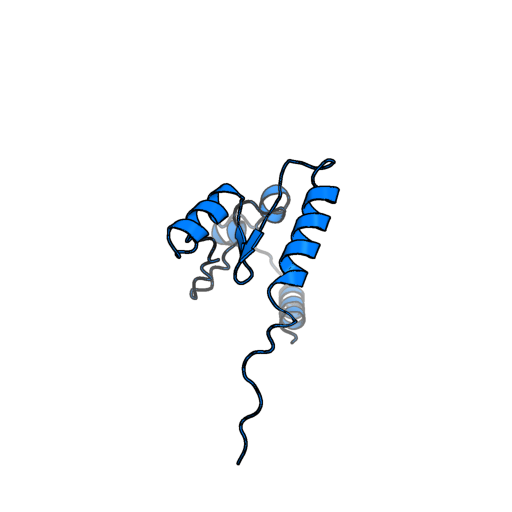.937 1.00 91.38 84 GLY A N 1
ATOM 678 C CA . GLY A 1 84 ? -5.192 6.303 5.832 1.00 91.38 84 GLY A CA 1
ATOM 679 C C . GLY A 1 84 ? -6.083 6.168 4.602 1.00 91.38 84 GLY A C 1
ATOM 680 O O . GLY A 1 84 ? -7.308 6.225 4.683 1.00 91.38 84 GLY A O 1
ATOM 681 N N . THR A 1 85 ? -5.443 5.926 3.459 1.00 92.06 85 THR A N 1
ATOM 682 C CA . THR A 1 85 ? -6.113 5.666 2.181 1.00 92.06 85 THR A CA 1
ATOM 683 C C . THR A 1 85 ? -5.927 4.206 1.785 1.00 92.06 85 THR A C 1
ATOM 685 O O . THR A 1 85 ? -4.808 3.691 1.790 1.00 92.06 85 THR A O 1
ATOM 688 N N . ASN A 1 86 ? -7.017 3.531 1.415 1.00 93.12 86 ASN A N 1
ATOM 689 C CA . ASN A 1 86 ? -6.984 2.134 0.991 1.00 93.12 86 ASN A CA 1
ATOM 690 C C . ASN A 1 86 ? -6.683 2.005 -0.512 1.00 93.12 86 ASN A C 1
ATOM 692 O O . ASN A 1 86 ? -7.591 1.965 -1.341 1.00 93.12 86 ASN A O 1
ATOM 696 N N . LEU A 1 87 ? -5.399 1.911 -0.866 1.00 94.31 87 LEU A N 1
ATOM 697 C CA . LEU A 1 87 ? -4.971 1.764 -2.264 1.00 94.31 87 LEU A CA 1
ATOM 698 C C . LEU A 1 87 ? -5.417 0.434 -2.894 1.00 94.31 87 LEU A C 1
ATOM 700 O O . LEU A 1 87 ? -5.700 0.385 -4.085 1.00 94.31 87 LEU A O 1
ATOM 704 N N . THR A 1 88 ? -5.534 -0.641 -2.111 1.00 93.44 88 THR A N 1
ATOM 705 C CA . THR A 1 88 ? -5.975 -1.956 -2.612 1.00 93.44 88 THR A CA 1
ATOM 706 C C . THR A 1 88 ? -7.433 -1.933 -3.072 1.00 93.44 88 THR A C 1
ATOM 708 O O . THR A 1 88 ? -7.793 -2.596 -4.043 1.00 93.44 88 THR A O 1
ATOM 711 N N . GLU A 1 89 ? -8.284 -1.186 -2.368 1.00 92.75 89 GLU A N 1
ATOM 712 C CA . GLU A 1 89 ? -9.684 -0.980 -2.750 1.00 92.75 89 GLU A CA 1
ATOM 713 C C . GLU A 1 89 ? -9.792 -0.103 -3.995 1.00 92.75 89 GLU A C 1
ATOM 715 O O . GLU A 1 89 ? -10.413 -0.523 -4.964 1.00 92.75 89 GLU A O 1
ATOM 720 N N . GLN A 1 90 ? -9.061 1.015 -4.047 1.00 94.88 90 GLN A N 1
ATOM 721 C CA . GLN A 1 90 ? -9.000 1.853 -5.251 1.00 94.88 90 GLN A CA 1
ATOM 722 C C . GLN A 1 90 ? -8.510 1.081 -6.485 1.00 94.88 90 GLN A C 1
ATOM 724 O O . GLN A 1 90 ? -9.040 1.269 -7.578 1.00 94.88 90 GLN A O 1
ATOM 729 N N . ALA A 1 91 ? -7.534 0.181 -6.317 1.00 95.25 91 ALA A N 1
ATOM 730 C CA . ALA A 1 91 ? -7.061 -0.696 -7.386 1.00 95.25 91 ALA A CA 1
ATOM 731 C C . ALA A 1 91 ? -8.160 -1.654 -7.871 1.00 95.25 91 ALA A C 1
ATOM 733 O O . ALA A 1 91 ? -8.326 -1.849 -9.072 1.00 95.25 91 ALA A O 1
ATOM 734 N N . ARG A 1 92 ? -8.923 -2.247 -6.941 1.00 94.00 92 ARG A N 1
ATOM 735 C CA . ARG A 1 92 ? -10.039 -3.150 -7.263 1.00 94.00 92 ARG A CA 1
ATOM 736 C C . ARG A 1 92 ? -11.168 -2.423 -7.989 1.00 94.00 92 ARG A C 1
ATOM 738 O O . ARG A 1 92 ? -11.764 -3.002 -8.892 1.00 94.00 92 ARG A O 1
ATOM 745 N N . ASP A 1 93 ? -11.416 -1.175 -7.613 1.00 96.44 93 ASP A N 1
ATOM 746 C CA . ASP A 1 93 ? -12.434 -0.317 -8.219 1.00 96.44 93 ASP A CA 1
ATOM 747 C C . ASP A 1 93 ? -11.968 0.308 -9.550 1.00 96.44 93 ASP A C 1
ATOM 749 O O . ASP A 1 93 ? -12.739 1.000 -10.210 1.00 96.44 93 ASP A O 1
ATOM 753 N N . GLY A 1 94 ? -10.717 0.064 -9.967 1.00 96.25 94 GLY A N 1
ATOM 754 C CA . GLY A 1 94 ? -10.157 0.582 -11.220 1.00 96.25 94 GLY A CA 1
ATOM 755 C C . GLY A 1 94 ? -9.881 2.087 -11.205 1.00 96.25 94 GLY A C 1
ATOM 756 O O . GLY A 1 94 ? -9.788 2.700 -12.263 1.00 96.25 94 GLY A O 1
ATOM 757 N N . LEU A 1 95 ? -9.763 2.687 -10.017 1.00 96.88 95 LEU A N 1
ATOM 758 C CA . LEU A 1 95 ? -9.519 4.121 -9.833 1.00 96.88 95 LEU A CA 1
ATOM 759 C C . LEU A 1 95 ? -8.033 4.499 -9.919 1.00 96.88 95 LEU A C 1
ATOM 761 O O . LEU A 1 95 ? -7.708 5.684 -9.924 1.00 96.88 95 LEU A O 1
ATOM 765 N N . LEU A 1 96 ? -7.132 3.512 -9.933 1.00 95.62 96 LEU A N 1
ATOM 766 C CA . LEU A 1 96 ? -5.695 3.736 -10.078 1.00 95.62 96 LEU A CA 1
ATOM 767 C C . LEU A 1 96 ? -5.280 3.669 -11.548 1.00 95.62 96 LEU A C 1
ATOM 769 O O . LEU A 1 96 ? -5.610 2.708 -12.244 1.00 95.62 96 LEU A O 1
ATOM 773 N N . ASP A 1 97 ? -4.490 4.648 -11.98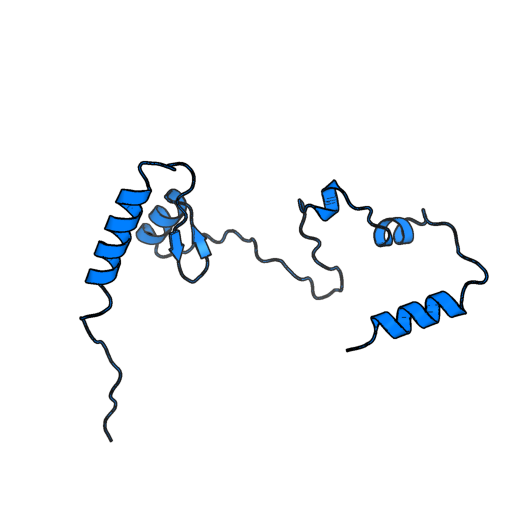3 1.00 96.94 97 ASP A N 1
ATOM 774 C CA . ASP A 1 97 ? -3.905 4.653 -13.322 1.00 96.94 97 ASP A CA 1
ATOM 775 C C . ASP A 1 97 ? -2.891 3.505 -13.494 1.00 96.94 97 ASP A C 1
ATOM 777 O O . ASP A 1 97 ? -2.121 3.206 -12.570 1.00 96.94 97 ASP A O 1
ATOM 781 N N . PRO A 1 98 ? -2.840 2.863 -14.677 1.00 94.75 98 PRO A N 1
ATOM 782 C CA . PRO A 1 98 ? -1.856 1.829 -14.950 1.00 94.75 98 PRO A CA 1
ATOM 783 C C . PRO A 1 98 ? -0.445 2.424 -14.969 1.00 94.75 98 PRO A C 1
ATOM 785 O O . PRO A 1 98 ? -0.175 3.438 -15.614 1.00 94.75 98 PRO A O 1
ATOM 788 N N . VAL A 1 99 ? 0.481 1.752 -14.289 1.00 94.62 99 VAL A N 1
ATOM 789 C CA . VAL A 1 99 ? 1.894 2.140 -14.259 1.00 94.62 99 VAL A CA 1
ATOM 790 C C . VAL A 1 99 ? 2.632 1.412 -15.380 1.00 94.62 99 VAL A C 1
ATOM 792 O O . VAL A 1 99 ? 2.572 0.189 -15.462 1.00 94.62 99 VAL A O 1
ATOM 795 N N . ILE A 1 100 ? 3.334 2.160 -16.235 1.00 95.50 100 ILE A N 1
ATOM 796 C CA . ILE A 1 100 ? 4.075 1.633 -17.392 1.00 95.50 100 ILE A CA 1
ATOM 797 C C . ILE A 1 100 ? 5.580 1.839 -17.166 1.00 95.50 100 ILE A C 1
ATOM 799 O O . ILE A 1 100 ? 5.987 2.935 -16.776 1.00 95.50 100 ILE A O 1
ATOM 803 N N . GLY A 1 101 ? 6.403 0.819 -17.441 1.00 96.44 101 GLY A N 1
ATOM 804 C CA . GLY A 1 101 ? 7.866 0.942 -17.489 1.00 96.44 101 GLY A CA 1
ATOM 805 C C . GLY A 1 101 ? 8.572 0.917 -16.130 1.00 96.44 101 GLY A C 1
ATOM 806 O O . GLY A 1 101 ? 9.688 1.421 -16.028 1.00 96.44 101 GLY A O 1
ATOM 807 N N . ARG A 1 102 ? 7.911 0.400 -15.084 1.00 97.25 102 ARG A N 1
ATOM 808 C CA . ARG A 1 102 ? 8.459 0.256 -13.716 1.00 97.25 102 ARG A CA 1
ATOM 809 C C . ARG A 1 102 ? 8.486 -1.198 -13.243 1.00 97.25 102 ARG A C 1
ATOM 811 O O . ARG A 1 102 ? 8.235 -1.497 -12.076 1.00 97.25 102 ARG A O 1
ATOM 818 N N . GLU A 1 103 ? 8.688 -2.127 -14.170 1.00 97.31 103 GLU A N 1
ATOM 819 C CA . GLU A 1 103 ? 8.603 -3.562 -13.899 1.00 97.31 103 GLU A CA 1
ATOM 820 C C . GLU A 1 103 ? 9.703 -4.012 -12.924 1.00 97.31 103 GLU A C 1
ATOM 822 O O . GLU A 1 103 ? 9.425 -4.784 -12.004 1.00 97.31 103 GLU A O 1
ATOM 827 N N . ASN A 1 104 ? 10.918 -3.470 -13.070 1.00 98.06 104 ASN A N 1
ATOM 828 C CA . ASN A 1 104 ? 12.060 -3.803 -12.215 1.00 98.06 104 ASN A CA 1
ATOM 829 C C . ASN A 1 104 ? 11.816 -3.377 -10.759 1.00 98.06 104 ASN A C 1
ATOM 831 O O . ASN A 1 104 ? 11.966 -4.185 -9.847 1.00 98.06 104 ASN A O 1
ATOM 835 N N . GLU A 1 105 ? 11.372 -2.140 -10.524 1.00 98.19 105 GLU A N 1
ATOM 836 C CA . GLU A 1 105 ? 11.143 -1.611 -9.175 1.00 98.19 105 GLU A CA 1
ATOM 837 C C . GLU A 1 105 ? 9.982 -2.317 -8.465 1.00 98.19 105 GLU A C 1
ATOM 839 O O . GLU A 1 105 ? 10.045 -2.575 -7.258 1.00 98.19 105 GLU A O 1
ATOM 844 N N . ILE A 1 106 ? 8.917 -2.645 -9.208 1.00 96.81 106 ILE A N 1
ATOM 845 C CA . ILE A 1 106 ? 7.783 -3.415 -8.682 1.00 96.81 106 ILE A CA 1
ATOM 846 C C . ILE A 1 106 ? 8.259 -4.809 -8.254 1.00 96.81 106 ILE A C 1
ATOM 848 O O . ILE A 1 106 ? 7.911 -5.263 -7.161 1.00 96.81 106 ILE A O 1
ATOM 852 N N . GLN A 1 107 ? 9.078 -5.468 -9.077 1.00 97.56 107 GLN A N 1
ATOM 853 C CA . GLN A 1 107 ? 9.630 -6.786 -8.773 1.00 97.56 107 GLN A CA 1
ATOM 854 C C . GLN A 1 107 ? 10.565 -6.755 -7.556 1.00 97.56 107 GLN A C 1
ATOM 856 O O . GLN A 1 107 ? 10.390 -7.561 -6.642 1.00 97.56 107 GLN A O 1
ATOM 861 N N . GLU A 1 108 ? 11.511 -5.814 -7.506 1.00 98.19 108 GLU A N 1
ATOM 862 C CA . GLU A 1 108 ? 12.441 -5.658 -6.379 1.00 98.19 108 GLU A CA 1
ATOM 863 C C . GLU A 1 108 ? 11.695 -5.403 -5.065 1.00 98.19 108 GLU A C 1
ATOM 865 O O . GLU A 1 108 ? 11.981 -6.025 -4.039 1.00 98.19 108 GLU A O 1
ATOM 870 N N . THR A 1 109 ? 10.686 -4.528 -5.093 1.00 97.44 109 THR A N 1
ATOM 871 C CA . THR A 1 109 ? 9.865 -4.230 -3.914 1.00 97.44 109 THR A CA 1
ATOM 872 C C . THR A 1 109 ? 9.110 -5.472 -3.442 1.00 97.44 109 THR A C 1
ATOM 874 O O . THR A 1 109 ? 9.085 -5.758 -2.243 1.00 97.44 109 THR A O 1
ATOM 877 N N . ALA A 1 110 ? 8.522 -6.239 -4.365 1.00 96.75 110 ALA A N 1
ATOM 878 C CA . ALA A 1 110 ? 7.831 -7.483 -4.038 1.00 96.75 110 ALA A CA 1
ATOM 879 C C . ALA A 1 110 ? 8.783 -8.525 -3.427 1.00 96.75 110 ALA A C 1
ATOM 881 O O . ALA A 1 110 ? 8.438 -9.160 -2.429 1.00 96.75 110 ALA A O 1
ATOM 882 N N . GLU A 1 111 ? 9.996 -8.662 -3.969 1.00 97.81 111 GLU A N 1
ATOM 883 C CA . GLU A 1 111 ? 11.023 -9.552 -3.426 1.00 97.81 111 GLU A CA 1
ATOM 884 C C . GLU A 1 111 ? 11.415 -9.145 -2.000 1.00 97.81 111 GLU A C 1
ATOM 886 O O . GLU A 1 111 ? 11.413 -9.985 -1.097 1.00 97.81 111 GLU A O 1
ATOM 891 N N . ILE A 1 112 ? 11.694 -7.858 -1.768 1.00 97.75 112 ILE A N 1
ATOM 892 C CA . ILE A 1 112 ? 12.056 -7.334 -0.444 1.00 97.75 112 ILE A CA 1
ATOM 893 C C . ILE A 1 112 ? 10.942 -7.598 0.573 1.00 97.75 112 ILE A C 1
ATOM 895 O O . ILE A 1 112 ? 11.226 -8.073 1.673 1.00 97.75 112 ILE A O 1
ATOM 899 N N . LEU A 1 113 ? 9.683 -7.339 0.210 1.00 97.00 113 LEU A N 1
ATOM 900 C CA . LEU A 1 113 ? 8.531 -7.575 1.085 1.00 97.00 113 LEU A CA 1
ATOM 901 C C . LEU A 1 113 ? 8.272 -9.066 1.357 1.00 97.00 113 LEU A C 1
ATOM 903 O O . LEU A 1 113 ? 7.651 -9.396 2.363 1.00 97.00 113 LEU A O 1
ATOM 907 N N . SER A 1 114 ? 8.746 -9.965 0.488 1.00 95.88 114 SER A N 1
ATOM 908 C CA . SER A 1 114 ? 8.593 -11.420 0.640 1.00 95.88 114 SER A CA 1
ATOM 909 C C . SER A 1 114 ? 9.630 -12.080 1.561 1.00 95.88 114 SER A C 1
ATOM 911 O O . SER A 1 114 ? 9.566 -13.290 1.802 1.00 95.88 114 SER A O 1
ATOM 913 N N . ARG A 1 115 ? 10.595 -11.308 2.078 1.00 96.12 115 ARG A N 1
ATOM 914 C CA . ARG A 1 115 ? 11.610 -11.804 3.019 1.00 96.12 115 ARG A CA 1
ATOM 915 C C . ARG A 1 115 ? 10.953 -12.251 4.336 1.00 96.12 115 ARG A C 1
ATOM 917 O O . ARG A 1 115 ? 9.940 -11.695 4.751 1.00 96.12 115 ARG A O 1
ATOM 924 N N . ARG A 1 116 ? 11.519 -13.295 4.952 1.00 87.00 116 ARG A N 1
ATOM 925 C CA . ARG A 1 116 ? 11.008 -13.947 6.173 1.00 87.00 116 ARG A CA 1
ATOM 926 C C . ARG A 1 116 ? 11.565 -13.334 7.446 1.00 87.00 116 ARG A C 1
ATOM 928 O O . ARG A 1 116 ? 12.772 -13.008 7.438 1.00 87.00 116 ARG A O 1
#